Protein AF-A0A1B8RUV8-F1 (afdb_monomer_lite)

Radius of gyration: 20.7 Å; chains: 1; bounding box: 66×47×54 Å

Structure (mmCIF, N/CA/C/O backbone):
data_AF-A0A1B8RUV8-F1
#
_entry.id   AF-A0A1B8RUV8-F1
#
loop_
_atom_site.group_PDB
_atom_site.id
_atom_site.type_symbol
_atom_site.label_atom_id
_atom_site.label_alt_id
_atom_site.label_comp_id
_atom_site.label_asym_id
_atom_site.label_entity_id
_atom_site.label_seq_id
_atom_site.pdbx_PDB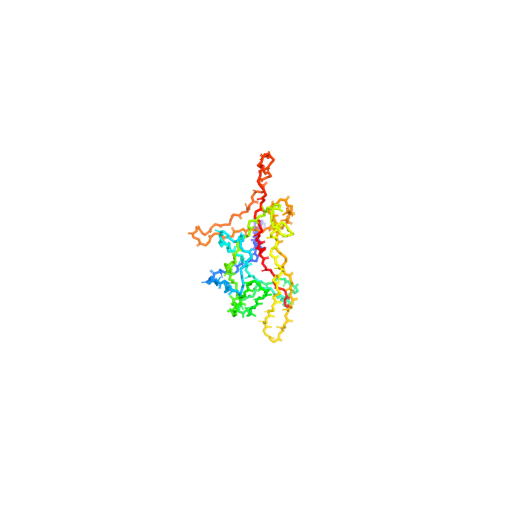_ins_code
_atom_site.Cartn_x
_atom_site.Cartn_y
_atom_site.Cartn_z
_atom_site.occupancy
_atom_site.B_iso_or_equiv
_atom_site.auth_seq_id
_atom_site.auth_comp_id
_atom_site.auth_asym_id
_atom_site.auth_atom_id
_atom_site.pdbx_PDB_model_num
ATOM 1 N N . MET A 1 1 ? -53.086 35.215 28.686 1.00 46.22 1 MET A N 1
ATOM 2 C CA . MET A 1 1 ? -52.826 35.456 27.247 1.00 46.22 1 MET A CA 1
ATOM 3 C C . MET A 1 1 ? -51.427 36.039 27.114 1.00 46.22 1 MET A C 1
ATOM 5 O O . MET A 1 1 ? -51.188 37.012 27.805 1.00 46.22 1 MET A O 1
ATOM 9 N N . MET A 1 2 ? -50.552 35.409 26.313 1.00 37.44 2 MET A N 1
ATOM 10 C CA . MET A 1 2 ? -49.181 35.789 25.865 1.00 37.44 2 MET A CA 1
ATOM 11 C C . MET A 1 2 ? -48.380 34.476 25.789 1.00 37.44 2 MET A C 1
ATOM 13 O O . MET A 1 2 ? -47.903 33.982 26.798 1.00 37.44 2 MET A O 1
ATOM 17 N N . TRP A 1 3 ? -48.543 33.634 24.773 1.00 44.41 3 TRP A N 1
ATOM 18 C CA . TRP A 1 3 ? -48.116 33.693 23.366 1.00 44.41 3 TRP A CA 1
ATOM 19 C C . TRP A 1 3 ? -46.595 33.678 23.129 1.00 44.41 3 TRP A C 1
ATOM 21 O O . TRP A 1 3 ? -45.935 34.697 23.258 1.00 44.41 3 TRP A O 1
ATOM 31 N N . LYS A 1 4 ? -46.134 32.471 22.743 1.00 49.25 4 LYS A N 1
ATOM 32 C CA . LYS A 1 4 ? -45.077 32.097 21.780 1.00 49.25 4 LYS A CA 1
ATOM 33 C C . LYS A 1 4 ? -43.742 32.839 21.848 1.00 49.25 4 LYS A C 1
ATOM 35 O O . LYS A 1 4 ? -43.702 34.010 21.536 1.00 49.25 4 LYS A O 1
ATOM 40 N N . TYR A 1 5 ? -42.656 32.079 22.017 1.00 48.41 5 TYR A N 1
ATOM 41 C CA . TYR A 1 5 ? -41.716 31.762 20.927 1.00 48.41 5 TYR A CA 1
ATOM 42 C C . TYR A 1 5 ? -40.962 30.468 21.278 1.00 48.41 5 TYR A C 1
ATOM 44 O O . TYR A 1 5 ? -40.028 30.462 22.072 1.00 48.41 5 TYR A O 1
ATOM 52 N N . LEU A 1 6 ? -41.398 29.350 20.692 1.00 51.53 6 LEU A N 1
ATOM 53 C CA . LEU A 1 6 ? -40.597 28.130 20.592 1.00 51.53 6 LEU A CA 1
ATOM 54 C C . LEU A 1 6 ? -39.646 28.339 19.413 1.00 51.53 6 LEU A C 1
ATOM 56 O O . LEU A 1 6 ? -40.075 28.293 18.262 1.00 51.53 6 LEU A O 1
ATOM 60 N N . VAL A 1 7 ? -38.381 28.631 19.703 1.00 53.22 7 VAL A N 1
ATOM 61 C CA . VAL A 1 7 ? -37.304 28.617 18.709 1.00 53.22 7 VAL A CA 1
ATOM 62 C C . VAL A 1 7 ? -36.906 27.152 18.516 1.00 53.22 7 VAL A C 1
ATOM 64 O O . VAL A 1 7 ? -36.396 26.550 19.463 1.00 53.22 7 VAL A O 1
ATOM 67 N N . PRO A 1 8 ? -37.141 26.533 17.346 1.00 49.72 8 PRO A N 1
ATOM 68 C CA . PRO A 1 8 ? -36.614 25.207 17.093 1.00 49.72 8 PRO A CA 1
ATOM 69 C C . PRO A 1 8 ? -35.101 25.343 16.908 1.00 49.72 8 PRO A C 1
ATOM 71 O O . PRO A 1 8 ? -34.622 25.909 15.926 1.00 49.72 8 PRO A O 1
ATOM 74 N N . PHE A 1 9 ? -34.345 24.835 17.879 1.00 46.91 9 PHE A N 1
ATOM 75 C CA . PHE A 1 9 ? -32.920 24.568 17.738 1.00 46.91 9 PHE A CA 1
ATOM 76 C C . PHE A 1 9 ? -32.771 23.469 16.674 1.00 46.91 9 PHE A C 1
ATOM 78 O O . PHE A 1 9 ? -32.831 22.276 16.966 1.00 46.91 9 PHE A O 1
ATOM 85 N N . LEU A 1 10 ? -32.642 23.868 15.407 1.00 47.94 10 LEU A N 1
ATOM 86 C CA . LEU A 1 10 ? -32.181 22.992 14.336 1.00 47.94 10 LEU A CA 1
ATOM 87 C C . LEU A 1 10 ? -30.700 22.706 14.595 1.00 47.94 10 LEU A C 1
ATOM 89 O O . LEU A 1 10 ? -29.813 23.376 14.071 1.00 47.94 10 LEU A O 1
ATOM 93 N N . ALA A 1 11 ? -30.435 21.715 15.444 1.00 45.16 11 ALA A N 1
ATOM 94 C CA . ALA A 1 11 ? -29.142 21.063 15.507 1.00 45.16 11 ALA A CA 1
ATOM 95 C C . ALA A 1 11 ? -28.935 20.337 14.171 1.00 45.16 11 ALA A C 1
ATOM 97 O O . ALA A 1 11 ? -29.327 19.181 14.004 1.00 45.16 11 ALA A O 1
ATOM 98 N N . LEU A 1 12 ? -28.335 21.033 13.200 1.00 45.28 12 LEU A N 1
ATOM 99 C CA . LEU A 1 12 ? -27.645 20.381 12.097 1.00 45.28 12 LEU A CA 1
ATOM 100 C C . LEU A 1 12 ? -26.511 19.563 12.718 1.00 45.28 12 LEU A C 1
ATOM 102 O O . LEU A 1 12 ? -25.396 20.045 12.905 1.00 45.28 12 LEU A O 1
ATOM 106 N N . SER A 1 13 ? -26.816 18.321 13.087 1.00 43.59 13 SER A N 1
ATOM 107 C CA . SER A 1 13 ? -25.801 17.309 13.314 1.00 43.59 13 SER A CA 1
ATOM 108 C C . SER A 1 13 ? -25.095 17.115 11.977 1.00 43.59 13 SER A C 1
ATOM 110 O O . SER A 1 13 ? -25.584 16.443 11.071 1.00 43.59 13 SER A O 1
ATOM 112 N N . ALA A 1 14 ? -23.955 17.786 11.830 1.00 43.38 14 ALA A N 1
ATOM 113 C CA . ALA A 1 14 ? -22.981 17.497 10.799 1.00 43.38 14 ALA A CA 1
ATOM 114 C C . ALA A 1 14 ? -22.508 16.054 11.023 1.00 43.38 14 ALA A C 1
ATOM 116 O O . ALA A 1 14 ? -21.529 15.794 11.715 1.00 43.38 14 ALA A O 1
ATOM 117 N N . CYS A 1 15 ? -23.268 15.100 10.485 1.00 45.53 15 CYS A N 1
ATOM 118 C CA . CYS A 1 15 ? -22.973 13.674 10.465 1.00 45.53 15 CYS A CA 1
ATOM 119 C C . CYS A 1 15 ? -21.892 13.420 9.400 1.00 45.53 15 CYS A C 1
ATOM 121 O O . CYS A 1 15 ? -22.094 12.704 8.427 1.00 45.53 15 CYS A O 1
ATOM 123 N N . GLY A 1 16 ? -20.757 14.101 9.535 1.00 47.59 16 GLY A N 1
ATOM 124 C CA . GLY A 1 16 ? -19.536 13.767 8.827 1.00 47.59 16 GLY A CA 1
ATOM 125 C C . GLY A 1 16 ? -18.683 12.979 9.798 1.00 47.59 16 GLY A C 1
ATOM 126 O O . GLY A 1 16 ? -18.159 13.560 10.743 1.00 47.59 16 GLY A O 1
ATOM 127 N N . SER A 1 17 ? -18.579 11.666 9.608 1.00 54.94 17 SER A N 1
ATOM 128 C CA . SER A 1 17 ? -17.631 10.838 10.350 1.00 54.94 17 SER A CA 1
ATOM 129 C C . SER A 1 17 ? -16.244 11.455 10.178 1.00 54.94 17 SER A C 1
ATOM 131 O O . SER A 1 17 ? -15.694 11.440 9.076 1.00 54.94 17 SER A O 1
ATOM 133 N N . THR A 1 18 ? -15.708 12.075 11.228 1.00 62.09 18 THR A N 1
ATOM 134 C CA . THR A 1 18 ? -14.419 12.762 11.167 1.00 62.09 18 THR A CA 1
ATOM 135 C C . THR A 1 18 ? -13.353 11.719 10.866 1.00 62.09 18 THR A C 1
ATOM 137 O O . THR A 1 18 ? -13.093 10.846 11.694 1.00 62.09 18 THR A O 1
ATOM 140 N N . SER A 1 19 ? -12.769 11.764 9.667 1.00 72.75 19 SER A N 1
ATOM 141 C CA . SER A 1 19 ? -11.713 10.820 9.313 1.00 72.75 19 SER A CA 1
ATOM 142 C C . SER A 1 19 ? -10.529 11.010 10.255 1.00 72.75 19 SER A C 1
ATOM 144 O O . SER A 1 19 ? -10.129 12.146 10.524 1.00 72.75 19 SER A O 1
ATOM 146 N N . LEU A 1 20 ? -9.953 9.913 10.732 1.00 78.38 20 LEU A N 1
ATOM 147 C CA . LEU A 1 20 ? -8.814 9.954 11.635 1.00 78.38 20 LEU A CA 1
ATOM 148 C C . LEU A 1 20 ? -7.584 10.544 10.918 1.00 78.38 20 LEU A C 1
ATOM 150 O O . LEU A 1 20 ? -7.382 10.289 9.719 1.00 78.38 20 LEU A O 1
ATOM 154 N N . PRO A 1 21 ? -6.753 11.336 11.623 1.00 82.38 21 PRO A N 1
ATOM 155 C CA . PRO A 1 21 ? -5.557 11.924 11.039 1.00 82.38 21 PRO A CA 1
ATOM 156 C C . PRO A 1 21 ? -4.534 10.842 10.679 1.00 82.38 21 PRO A C 1
ATOM 158 O O . PRO A 1 21 ? -4.377 9.833 11.367 1.00 82.38 21 PRO A O 1
ATOM 161 N N . VAL A 1 22 ? -3.810 11.076 9.587 1.00 86.12 22 VAL A N 1
ATOM 162 C CA . VAL A 1 22 ? -2.711 10.217 9.144 1.00 86.12 22 VAL A CA 1
ATOM 163 C C . VAL A 1 22 ? -1.433 10.667 9.840 1.00 86.12 22 VAL A C 1
ATOM 165 O O . VAL A 1 22 ? -0.901 11.732 9.541 1.00 86.12 22 VAL A O 1
ATOM 168 N N . GLU A 1 23 ? -0.910 9.837 10.735 1.00 76.00 23 GLU A N 1
ATOM 169 C CA . GLU A 1 23 ? 0.256 10.204 11.552 1.00 76.00 23 GLU A CA 1
ATOM 170 C C . GLU A 1 23 ? 1.584 9.705 10.971 1.00 76.00 23 GLU A C 1
ATOM 172 O O . GLU A 1 23 ? 2.647 10.229 11.301 1.00 76.00 23 GLU A O 1
ATOM 177 N N . LYS A 1 24 ? 1.555 8.677 10.112 1.00 85.31 24 LYS A N 1
ATOM 178 C CA . LYS A 1 24 ? 2.775 8.001 9.662 1.00 85.31 24 LYS A CA 1
ATOM 179 C C . LYS A 1 24 ? 2.752 7.650 8.182 1.00 85.31 24 LYS A C 1
ATOM 181 O O . LYS A 1 24 ? 1.736 7.242 7.621 1.00 85.31 24 LYS A O 1
ATOM 186 N N . THR A 1 25 ? 3.925 7.774 7.567 1.00 90.12 25 THR A N 1
ATOM 187 C CA . THR A 1 25 ? 4.198 7.280 6.217 1.00 90.12 25 THR A CA 1
ATOM 188 C C . THR A 1 25 ? 5.174 6.112 6.283 1.00 90.12 25 THR A C 1
ATOM 190 O O . THR A 1 25 ? 6.226 6.206 6.912 1.00 90.12 25 THR A O 1
ATOM 193 N N . PHE A 1 26 ? 4.844 5.024 5.600 1.00 91.56 26 PHE A N 1
ATOM 194 C CA . PHE A 1 26 ? 5.681 3.844 5.435 1.00 91.56 26 PHE A CA 1
ATOM 195 C C . PHE A 1 26 ? 6.193 3.784 4.000 1.00 91.56 26 PHE A C 1
ATOM 197 O O . PHE A 1 26 ? 5.472 4.123 3.066 1.00 91.56 26 PHE A O 1
ATOM 204 N N . THR A 1 27 ? 7.425 3.329 3.804 1.00 92.31 27 THR A N 1
ATOM 205 C CA . THR A 1 27 ? 7.986 3.111 2.465 1.00 92.31 27 THR A CA 1
ATOM 206 C C . THR A 1 27 ? 8.055 1.618 2.195 1.00 92.31 27 THR A C 1
ATOM 208 O O . THR A 1 27 ? 8.586 0.867 3.013 1.00 92.31 27 THR A O 1
ATOM 211 N N . ALA A 1 28 ? 7.518 1.180 1.057 1.00 92.75 28 ALA A N 1
ATOM 212 C CA . ALA A 1 28 ? 7.605 -0.209 0.637 1.00 92.75 28 ALA A CA 1
ATOM 213 C C . ALA A 1 28 ? 9.066 -0.610 0.382 1.00 92.75 28 ALA A C 1
ATOM 215 O O . ALA A 1 28 ? 9.804 0.081 -0.324 1.00 92.75 28 ALA A O 1
ATOM 216 N N . SER A 1 29 ? 9.475 -1.755 0.919 1.00 93.69 29 SER A N 1
ATOM 217 C CA . SER A 1 29 ? 10.747 -2.390 0.586 1.00 93.69 29 SER A CA 1
ATOM 218 C C . SER A 1 29 ? 10.651 -3.044 -0.790 1.00 93.69 29 SER A C 1
ATOM 220 O O . SER A 1 29 ? 9.661 -3.716 -1.093 1.00 93.69 29 SER A O 1
ATOM 222 N N . ARG A 1 30 ? 11.690 -2.889 -1.612 1.00 91.00 30 ARG A N 1
ATOM 223 C CA . ARG A 1 30 ? 11.808 -3.582 -2.901 1.00 91.00 30 ARG A CA 1
ATOM 224 C C . ARG A 1 30 ? 12.318 -5.007 -2.679 1.00 91.00 30 ARG A C 1
ATOM 226 O O . ARG A 1 30 ? 13.221 -5.214 -1.876 1.00 91.00 30 ARG A O 1
ATOM 233 N N . ARG A 1 31 ? 11.727 -5.972 -3.380 1.00 90.44 31 ARG A N 1
ATOM 234 C CA . ARG A 1 31 ? 12.127 -7.389 -3.407 1.00 90.44 31 ARG A CA 1
ATOM 235 C C . ARG A 1 31 ? 12.769 -7.773 -4.735 1.00 90.44 31 ARG A C 1
ATOM 237 O O . ARG A 1 31 ? 13.714 -8.548 -4.746 1.00 90.44 31 ARG A O 1
ATOM 244 N N . ALA A 1 32 ? 12.265 -7.206 -5.825 1.00 88.94 32 ALA A N 1
ATOM 245 C CA . ALA A 1 32 ? 12.783 -7.355 -7.177 1.00 88.94 32 ALA A CA 1
ATOM 246 C C . ALA A 1 32 ? 12.489 -6.073 -7.968 1.00 88.94 32 ALA A C 1
ATOM 248 O O . ALA A 1 32 ? 11.708 -5.232 -7.514 1.00 88.94 32 ALA A O 1
ATOM 249 N N . THR A 1 33 ? 13.115 -5.927 -9.135 1.00 85.44 33 THR A N 1
ATOM 250 C CA . THR A 1 33 ? 12.900 -4.792 -10.040 1.00 85.44 33 THR A CA 1
ATOM 251 C C . THR A 1 33 ? 12.310 -5.258 -11.361 1.00 85.44 33 THR A C 1
ATOM 253 O O . THR A 1 33 ? 12.797 -6.227 -11.940 1.00 85.44 33 THR A O 1
ATOM 256 N N . LEU A 1 34 ? 11.302 -4.546 -11.853 1.00 84.06 34 LEU A N 1
ATOM 257 C CA . LEU A 1 34 ? 10.682 -4.774 -13.158 1.00 84.06 34 LEU A CA 1
ATOM 258 C C . LEU A 1 34 ? 11.359 -3.955 -14.275 1.00 84.06 34 LEU A C 1
ATOM 260 O O . LEU A 1 34 ? 11.123 -4.203 -15.453 1.00 84.06 34 LEU A O 1
ATOM 264 N N . GLY A 1 35 ? 12.235 -3.006 -13.921 1.00 85.44 35 GLY A N 1
ATOM 265 C CA . GLY A 1 35 ? 13.049 -2.227 -14.863 1.00 85.44 35 GLY A CA 1
ATOM 266 C C . GLY A 1 35 ? 12.304 -1.052 -15.500 1.00 85.44 35 GLY A C 1
ATOM 267 O O . GLY A 1 35 ? 12.843 -0.356 -16.359 1.00 85.44 35 GLY A O 1
ATOM 268 N N . ASN A 1 36 ? 11.063 -0.820 -15.082 1.00 88.12 36 ASN A N 1
ATOM 269 C CA . ASN A 1 36 ? 10.211 0.276 -15.526 1.00 88.12 36 ASN A CA 1
ATOM 270 C C . ASN A 1 36 ? 9.742 1.161 -14.357 1.00 88.12 36 ASN A C 1
ATOM 272 O O . ASN A 1 36 ? 8.850 1.989 -14.536 1.00 88.12 36 ASN A O 1
ATOM 276 N N . GLU A 1 37 ? 10.321 1.011 -13.164 1.00 89.56 37 GLU A N 1
ATOM 277 C CA . GLU A 1 37 ? 10.066 1.895 -12.031 1.00 89.56 37 GLU A CA 1
ATOM 278 C C . GLU A 1 37 ? 10.672 3.280 -12.267 1.00 89.56 37 GLU A C 1
ATOM 280 O O . GLU A 1 37 ? 11.830 3.394 -12.661 1.00 89.56 37 GLU A O 1
ATOM 285 N N . TYR A 1 38 ? 9.929 4.349 -11.971 1.00 83.31 38 TYR A N 1
ATOM 286 C CA . TYR A 1 38 ? 10.435 5.713 -12.209 1.00 83.31 38 TYR A CA 1
ATOM 287 C C . TYR A 1 38 ? 10.138 6.718 -11.087 1.00 83.31 38 TYR A C 1
ATOM 289 O O . TYR A 1 38 ? 10.818 7.736 -10.975 1.00 83.31 38 TYR A O 1
ATOM 297 N N . LYS A 1 39 ? 9.149 6.456 -10.223 1.00 84.62 39 LYS A N 1
ATOM 298 C CA . LYS A 1 39 ? 8.829 7.307 -9.063 1.00 84.62 39 LYS A CA 1
ATOM 299 C C . LYS A 1 39 ? 8.217 6.473 -7.939 1.00 84.62 39 LYS A C 1
ATOM 301 O O . LYS A 1 39 ? 7.937 5.293 -8.121 1.00 84.62 39 LYS A O 1
ATOM 306 N N . THR A 1 40 ? 8.012 7.075 -6.772 1.00 85.00 40 THR A N 1
ATOM 307 C CA . THR A 1 40 ? 7.138 6.531 -5.726 1.00 85.00 40 THR A CA 1
ATOM 308 C C . THR A 1 40 ? 5.881 7.384 -5.581 1.00 85.00 40 THR A C 1
ATOM 310 O O . THR A 1 40 ? 5.944 8.610 -5.700 1.00 85.00 40 THR A O 1
ATOM 313 N N . GLN A 1 41 ? 4.749 6.736 -5.321 1.00 84.38 41 GLN A N 1
ATOM 314 C CA . GLN A 1 41 ? 3.467 7.373 -5.047 1.00 84.38 41 GLN A CA 1
ATOM 315 C C . GLN A 1 41 ? 2.960 6.920 -3.674 1.00 84.38 41 GLN A C 1
ATOM 317 O O . GLN A 1 41 ? 2.999 5.721 -3.378 1.00 84.38 41 GLN A O 1
ATOM 322 N N . PRO A 1 42 ? 2.522 7.850 -2.810 1.00 85.00 42 PRO A N 1
ATOM 323 C CA . PRO A 1 42 ? 1.853 7.485 -1.574 1.00 85.00 42 PRO A CA 1
ATOM 324 C C . PRO A 1 42 ? 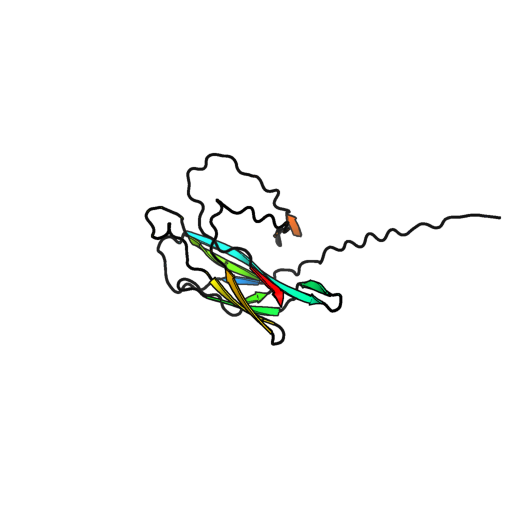0.422 7.009 -1.867 1.00 85.00 42 PRO A C 1
ATOM 326 O O . PRO A 1 42 ? -0.323 7.682 -2.574 1.00 85.00 42 PRO A O 1
ATOM 329 N N . SER A 1 43 ? 0.045 5.870 -1.295 1.00 84.62 43 SER A N 1
ATOM 330 C CA . SER A 1 43 ? -1.330 5.371 -1.215 1.00 84.62 43 SER A CA 1
ATOM 331 C C . SER A 1 43 ? -1.798 5.404 0.237 1.00 84.62 43 SER A C 1
ATOM 333 O O . SER A 1 43 ? -1.049 5.031 1.142 1.00 84.62 43 SER A O 1
ATOM 335 N N . LEU A 1 44 ? -3.027 5.841 0.477 1.00 88.38 44 LEU A N 1
ATOM 336 C CA . LEU A 1 44 ? -3.625 5.899 1.805 1.00 88.38 44 LEU A CA 1
ATOM 337 C C . LEU A 1 44 ? -4.188 4.534 2.206 1.00 88.38 44 LEU A C 1
ATOM 339 O O . LEU A 1 44 ? -4.872 3.904 1.410 1.00 88.38 44 LEU A O 1
ATOM 343 N N . VAL A 1 45 ? -3.915 4.092 3.432 1.00 87.69 45 VAL A N 1
ATOM 344 C CA . VAL A 1 45 ? -4.444 2.853 4.014 1.00 87.69 45 VAL A CA 1
ATOM 345 C C . VAL A 1 45 ? -5.265 3.210 5.247 1.00 87.69 45 VAL A C 1
ATOM 347 O O . VAL A 1 45 ? -4.716 3.711 6.233 1.00 87.69 45 VAL A O 1
ATOM 350 N N . ARG A 1 46 ? -6.572 2.948 5.192 1.00 91.81 46 ARG A N 1
ATOM 351 C CA . ARG A 1 46 ? -7.531 3.178 6.281 1.00 91.81 46 ARG A CA 1
ATOM 352 C C . ARG A 1 46 ? -8.213 1.877 6.686 1.00 91.81 46 ARG A C 1
ATOM 354 O O . ARG A 1 46 ? -8.363 0.959 5.882 1.00 91.81 46 ARG A O 1
ATOM 361 N N . SER A 1 47 ? -8.631 1.807 7.943 1.00 90.31 47 SER A N 1
ATOM 362 C CA . SER A 1 47 ? -9.353 0.665 8.502 1.00 90.31 47 SER A CA 1
ATOM 363 C C . SER A 1 47 ? -10.661 1.107 9.119 1.00 90.31 47 SER A C 1
ATOM 365 O O . SER A 1 47 ? -10.722 2.145 9.772 1.00 90.31 47 SER A O 1
ATOM 367 N N . TYR A 1 48 ? -11.679 0.279 8.958 1.00 90.56 48 TYR A N 1
ATOM 368 C CA . TYR A 1 48 ? -13.033 0.525 9.405 1.00 90.56 48 TYR A CA 1
ATOM 369 C C . TYR A 1 48 ? -13.568 -0.705 10.126 1.00 90.56 48 TYR A C 1
ATOM 371 O O . TYR A 1 48 ? -13.198 -1.832 9.801 1.00 90.56 48 TYR A O 1
ATOM 379 N N . ALA A 1 49 ? -14.446 -0.474 11.088 1.00 88.12 49 ALA A N 1
ATOM 380 C CA . ALA A 1 49 ? -15.221 -1.508 11.751 1.00 88.12 49 ALA A CA 1
ATOM 381 C C . ALA A 1 49 ? -16.684 -1.064 11.833 1.00 88.12 49 ALA A C 1
ATOM 383 O O . ALA A 1 49 ? -16.990 0.132 11.759 1.00 88.12 49 ALA A O 1
ATOM 384 N N . VAL A 1 50 ? -17.584 -2.031 11.982 1.00 86.00 50 VAL A N 1
ATOM 385 C CA . VAL A 1 50 ? -18.995 -1.756 12.267 1.00 86.00 50 VAL A CA 1
ATOM 386 C C . VAL A 1 50 ? -19.145 -1.499 13.768 1.00 86.00 50 VAL A C 1
ATOM 388 O O . VAL A 1 50 ? -18.796 -2.356 14.580 1.00 86.00 50 VAL A O 1
ATOM 391 N N . GLY A 1 51 ? -19.611 -0.302 14.127 1.00 77.31 51 GLY A N 1
ATOM 392 C CA . GLY A 1 51 ? -19.908 0.083 15.506 1.00 77.31 51 GLY A CA 1
ATOM 393 C C . GLY A 1 51 ? -21.177 -0.582 16.046 1.00 77.31 51 GLY A C 1
ATOM 394 O O . GLY A 1 51 ? -21.924 -1.226 15.310 1.00 77.31 51 GLY A O 1
ATOM 395 N N . GLU A 1 52 ? -21.447 -0.402 17.341 1.00 77.56 52 GLU A N 1
ATOM 396 C CA . GLU A 1 52 ? -22.652 -0.938 18.001 1.00 77.56 52 GLU A CA 1
ATOM 397 C C . GLU A 1 52 ? -23.958 -0.392 17.400 1.00 77.56 52 GLU A C 1
ATOM 399 O O . GLU A 1 52 ? -24.988 -1.060 17.421 1.00 77.56 52 GLU A O 1
ATOM 404 N N . ASP A 1 53 ? -23.905 0.801 16.807 1.00 80.31 53 ASP A N 1
ATOM 405 C CA . ASP A 1 53 ? -25.008 1.438 16.088 1.00 80.31 53 ASP A CA 1
ATOM 406 C C . ASP A 1 53 ? -25.189 0.911 14.650 1.00 80.31 53 ASP A C 1
ATOM 408 O O . ASP A 1 53 ? -25.998 1.444 13.887 1.00 80.31 53 ASP A O 1
ATOM 412 N N . GLY A 1 54 ? -24.425 -0.116 14.262 1.00 78.12 54 GLY A N 1
ATOM 413 C CA . GLY A 1 54 ? -24.422 -0.691 12.921 1.00 78.12 54 GLY A CA 1
ATOM 414 C C . GLY A 1 54 ? -23.752 0.194 11.868 1.00 78.12 54 GLY A C 1
ATOM 415 O O . GLY A 1 54 ? -23.794 -0.139 10.682 1.00 78.12 54 GLY A O 1
ATOM 416 N N . LYS A 1 55 ? -23.139 1.322 12.256 1.00 80.94 55 LYS A N 1
ATOM 417 C CA . LYS A 1 55 ? -22.510 2.246 11.308 1.00 80.94 55 LYS A CA 1
ATOM 418 C C . LYS A 1 55 ? -21.036 1.939 11.114 1.00 80.94 55 LYS A C 1
ATOM 420 O O . LYS A 1 55 ? -20.325 1.500 12.015 1.00 80.94 55 LYS A O 1
ATOM 425 N N . ARG A 1 56 ? -20.561 2.232 9.904 1.00 83.44 56 ARG A N 1
ATOM 426 C CA . ARG A 1 56 ? -19.145 2.172 9.550 1.00 83.44 56 ARG A CA 1
ATOM 427 C C . ARG A 1 56 ? -18.395 3.302 10.259 1.00 83.44 56 ARG A C 1
ATOM 429 O O . ARG A 1 56 ? -18.634 4.475 9.973 1.00 83.44 56 ARG A O 1
ATOM 436 N N . ALA A 1 57 ? -17.463 2.944 11.134 1.00 84.50 57 ALA A N 1
ATOM 437 C CA . ALA A 1 57 ? -16.590 3.877 11.834 1.00 84.50 57 ALA A CA 1
ATOM 438 C C . ALA A 1 57 ? -15.125 3.600 11.486 1.00 84.50 57 ALA A C 1
ATOM 440 O O . ALA A 1 57 ? -14.710 2.446 11.370 1.00 84.50 57 ALA A O 1
ATOM 441 N N . GLU A 1 58 ? -14.334 4.657 11.297 1.00 86.56 58 GLU A N 1
ATOM 442 C CA . GLU A 1 58 ? -12.893 4.509 11.095 1.00 86.56 58 GLU A CA 1
ATOM 443 C C . GLU A 1 58 ? -12.211 4.140 12.418 1.00 86.56 58 GLU A C 1
ATOM 445 O O . GLU A 1 58 ? -12.465 4.758 13.452 1.00 86.56 58 GLU A O 1
ATOM 450 N N . VAL A 1 59 ? -11.327 3.143 12.385 1.00 88.69 59 VAL A N 1
ATOM 451 C CA . VAL A 1 59 ? -10.600 2.655 13.560 1.00 88.69 59 VAL A CA 1
ATOM 452 C C . VAL A 1 59 ? -9.102 2.895 13.415 1.00 88.69 59 VAL A C 1
ATOM 454 O O . VAL A 1 59 ? -8.527 2.696 12.344 1.00 88.69 59 VAL A O 1
ATOM 457 N N . LYS A 1 60 ? -8.452 3.297 14.512 1.00 91.94 60 LYS A N 1
ATOM 458 C CA . LYS A 1 60 ? -6.990 3.421 14.605 1.00 91.94 60 LYS A CA 1
ATOM 459 C C . LYS A 1 60 ? -6.376 2.110 15.079 1.00 91.94 60 LYS A C 1
ATOM 461 O O . LYS A 1 60 ? -6.946 1.423 15.923 1.00 91.94 60 LYS A O 1
ATOM 466 N N . GLY A 1 61 ? -5.166 1.812 14.615 1.00 92.50 61 GLY A N 1
ATOM 467 C CA . GLY A 1 61 ? -4.329 0.773 15.210 1.00 92.50 61 GLY A CA 1
ATOM 468 C C . GLY A 1 61 ? -4.414 -0.598 14.545 1.00 92.50 61 GLY A C 1
ATOM 469 O O . GLY A 1 61 ? -3.807 -1.536 15.060 1.00 92.50 61 GLY A O 1
ATOM 470 N N . ALA A 1 62 ? -5.112 -0.748 13.412 1.00 94.44 62 ALA A N 1
ATOM 471 C CA . ALA A 1 62 ? -5.026 -1.995 12.658 1.00 94.44 62 ALA A CA 1
ATOM 472 C C . ALA A 1 62 ? -3.615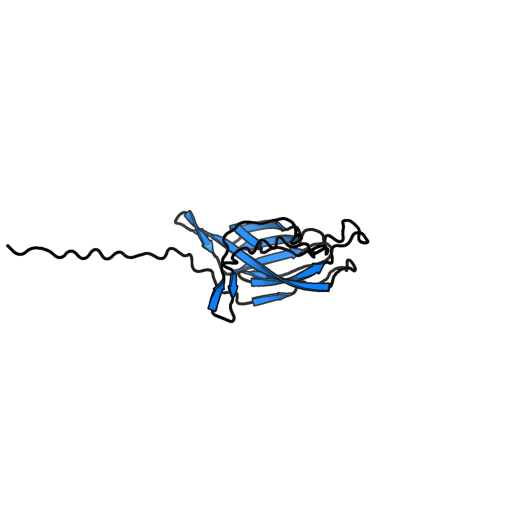 -2.150 12.081 1.00 94.44 62 ALA A C 1
ATOM 474 O O . ALA A 1 62 ? -3.023 -1.195 11.576 1.00 94.44 62 ALA A O 1
ATOM 475 N N . VAL A 1 63 ? -3.064 -3.358 12.175 1.00 97.06 63 VAL A N 1
ATOM 476 C CA . VAL A 1 63 ? -1.716 -3.666 11.691 1.00 97.06 63 VAL A CA 1
ATOM 477 C C . VAL A 1 63 ? -1.829 -4.391 10.362 1.00 97.06 63 VAL A C 1
ATOM 479 O O . VAL A 1 63 ? -2.318 -5.516 10.290 1.00 97.06 63 VAL A O 1
ATOM 482 N N . CYS A 1 64 ? -1.362 -3.740 9.307 1.00 95.88 64 CYS A N 1
ATOM 483 C CA . CYS A 1 64 ? -1.389 -4.225 7.942 1.00 95.88 64 CYS A CA 1
ATOM 484 C C . CYS A 1 64 ? 0.009 -4.586 7.436 1.00 95.88 64 CYS A C 1
ATOM 486 O O . CYS A 1 64 ? 1.025 -3.965 7.758 1.00 95.88 64 CYS A O 1
ATOM 488 N N . SER A 1 65 ? 0.048 -5.590 6.574 1.00 96.94 65 SER A N 1
ATOM 489 C CA . SER A 1 65 ? 1.209 -5.954 5.773 1.00 96.94 65 SER A CA 1
ATOM 490 C C . SER A 1 65 ? 0.755 -6.234 4.351 1.00 96.94 65 SER A C 1
ATOM 492 O O . SER A 1 65 ? -0.359 -6.710 4.148 1.00 96.94 65 SER A O 1
ATOM 494 N N . ALA A 1 66 ? 1.605 -5.935 3.378 1.00 95.81 66 ALA A N 1
ATOM 495 C CA . ALA A 1 66 ? 1.334 -6.189 1.974 1.00 95.81 66 ALA A CA 1
ATOM 496 C C . ALA A 1 66 ? 2.552 -6.833 1.323 1.00 95.81 66 ALA A C 1
ATOM 498 O O . ALA A 1 66 ? 3.689 -6.450 1.610 1.00 95.81 66 ALA A O 1
ATOM 499 N N . SER A 1 67 ? 2.347 -7.784 0.419 1.00 96.31 67 SER A N 1
ATOM 500 C CA . SER A 1 67 ? 3.444 -8.279 -0.409 1.00 96.31 67 SER A CA 1
ATOM 501 C C . SER A 1 67 ? 3.013 -8.683 -1.804 1.00 96.31 67 SER A C 1
ATOM 503 O O . SER A 1 67 ? 1.943 -9.255 -1.999 1.00 96.31 67 SER A O 1
ATOM 505 N N . SER A 1 68 ? 3.924 -8.459 -2.739 1.00 95.38 68 SER A N 1
ATOM 506 C CA . SER A 1 68 ? 3.957 -9.055 -4.067 1.00 95.38 68 SER A CA 1
ATOM 507 C C . SER A 1 68 ? 5.359 -9.623 -4.322 1.00 95.38 68 SER A C 1
ATOM 509 O O . SER A 1 68 ? 6.208 -9.659 -3.421 1.00 95.38 68 SER A O 1
ATOM 511 N N . THR A 1 69 ? 5.619 -10.081 -5.545 1.00 93.81 69 THR A N 1
ATOM 512 C CA . THR A 1 69 ? 6.963 -10.507 -5.959 1.00 93.81 69 THR A CA 1
ATOM 513 C C . THR A 1 69 ? 7.941 -9.329 -6.063 1.00 93.81 69 THR A C 1
ATOM 515 O O . THR A 1 69 ? 9.136 -9.527 -5.868 1.00 93.81 69 THR A O 1
ATOM 518 N N . LEU A 1 70 ? 7.457 -8.100 -6.291 1.00 93.44 70 LEU A N 1
ATOM 519 C CA . LEU A 1 70 ? 8.303 -6.910 -6.469 1.00 93.44 70 LEU A CA 1
ATOM 520 C C . LEU A 1 70 ? 8.487 -6.084 -5.203 1.00 93.44 70 LEU A C 1
ATOM 522 O O . LEU A 1 70 ? 9.544 -5.493 -4.995 1.00 93.44 70 LEU A O 1
ATOM 526 N N . VAL A 1 71 ? 7.461 -5.999 -4.358 1.00 94.62 71 VAL A N 1
ATOM 527 C CA . VAL A 1 71 ? 7.446 -5.077 -3.219 1.00 94.62 71 VAL A CA 1
ATOM 528 C C . VAL A 1 71 ? 6.860 -5.724 -1.977 1.00 94.62 71 VAL A C 1
ATOM 530 O O . VAL A 1 71 ? 6.025 -6.626 -2.043 1.00 94.62 71 VAL A O 1
ATOM 533 N N . SER A 1 72 ? 7.276 -5.235 -0.813 1.00 96.38 72 SER A N 1
ATOM 534 C CA . SER A 1 72 ? 6.606 -5.550 0.442 1.00 96.38 72 SER A CA 1
ATOM 535 C C . SER A 1 72 ? 6.551 -4.395 1.409 1.00 96.38 72 SER A C 1
ATOM 537 O O . SER A 1 72 ? 7.467 -3.585 1.497 1.00 96.38 72 SER A O 1
ATOM 539 N N . VAL A 1 73 ? 5.488 -4.395 2.195 1.00 94.81 73 VAL A N 1
ATOM 540 C CA . VAL A 1 73 ? 5.210 -3.439 3.252 1.00 94.81 73 VAL A CA 1
ATOM 541 C C . VAL A 1 73 ? 4.912 -4.241 4.511 1.00 94.81 73 VAL A C 1
ATOM 543 O O . VAL A 1 73 ? 4.147 -5.205 4.472 1.00 94.81 73 VAL A O 1
ATOM 546 N N . LYS A 1 74 ? 5.545 -3.887 5.626 1.00 95.19 74 LYS A N 1
ATOM 547 C CA . LYS A 1 74 ? 5.389 -4.593 6.901 1.00 95.19 74 LYS A CA 1
ATOM 548 C C . LYS A 1 74 ? 4.976 -3.612 7.987 1.00 95.19 74 LYS A C 1
ATOM 550 O O . LYS A 1 74 ? 5.440 -2.475 7.983 1.00 95.19 74 LYS A O 1
ATOM 555 N N . ASN A 1 75 ? 4.167 -4.095 8.928 1.00 94.12 75 ASN A N 1
ATOM 556 C CA . ASN A 1 75 ? 3.823 -3.411 10.176 1.00 94.12 75 ASN A CA 1
ATOM 557 C C . ASN A 1 75 ? 3.277 -1.984 9.974 1.00 94.12 75 ASN A C 1
ATOM 559 O O . ASN A 1 75 ? 3.671 -1.058 10.679 1.00 94.12 75 ASN A O 1
ATOM 563 N N . VAL A 1 76 ? 2.387 -1.805 8.994 1.00 95.12 76 VAL A N 1
ATOM 564 C CA . VAL A 1 76 ? 1.686 -0.538 8.748 1.00 95.12 76 VAL A CA 1
ATOM 565 C C . VAL A 1 76 ? 0.563 -0.402 9.758 1.00 95.12 76 VAL A C 1
ATOM 567 O O . VAL A 1 76 ? -0.383 -1.180 9.721 1.00 95.12 76 VAL A O 1
ATOM 570 N N . THR A 1 77 ? 0.649 0.583 10.640 1.00 96.38 77 THR A N 1
ATOM 571 C CA . THR A 1 77 ? -0.429 0.896 11.584 1.00 96.38 77 THR A CA 1
ATOM 572 C C . THR A 1 77 ? -1.357 1.931 10.963 1.00 96.38 77 THR A C 1
ATOM 574 O O . THR A 1 77 ? -0.904 3.028 10.651 1.00 96.38 77 THR A O 1
ATOM 577 N N . THR A 1 78 ? -2.627 1.591 10.763 1.00 92.19 78 THR A N 1
ATOM 578 C CA . THR A 1 78 ? -3.626 2.470 10.135 1.00 92.19 78 THR A CA 1
ATOM 579 C C . THR A 1 78 ? -4.184 3.524 11.110 1.00 92.19 78 THR A C 1
ATOM 581 O O . THR A 1 78 ? -4.255 3.258 12.318 1.00 92.19 78 THR A O 1
ATOM 584 N N . PRO A 1 79 ? -4.617 4.706 10.621 1.00 93.12 79 PRO A N 1
ATOM 585 C CA . PRO A 1 79 ? -4.486 5.214 9.248 1.00 93.12 79 PRO A CA 1
ATOM 586 C C . PRO A 1 79 ? -3.044 5.610 8.898 1.00 93.12 79 PRO A C 1
ATOM 588 O O . PRO A 1 79 ? -2.354 6.246 9.695 1.00 93.12 79 PRO A O 1
ATOM 591 N N . ALA A 1 80 ? -2.584 5.267 7.694 1.00 89.88 80 ALA A N 1
ATOM 592 C CA . ALA A 1 80 ? -1.217 5.562 7.262 1.00 89.88 80 ALA A CA 1
ATOM 593 C C . ALA A 1 80 ? -1.089 5.765 5.752 1.00 89.88 80 ALA A C 1
ATOM 595 O O . ALA A 1 80 ? -1.863 5.220 4.969 1.00 89.88 80 ALA A O 1
ATOM 596 N N . LEU A 1 81 ? -0.054 6.495 5.335 1.00 89.06 81 LEU A N 1
ATOM 597 C CA . LEU A 1 81 ? 0.378 6.528 3.938 1.00 89.06 81 LEU A CA 1
ATOM 598 C C . LEU A 1 81 ? 1.416 5.439 3.688 1.00 89.06 81 LEU A C 1
ATOM 600 O O . LEU A 1 81 ? 2.293 5.190 4.513 1.00 89.06 81 LEU A O 1
ATOM 604 N N . VAL A 1 82 ? 1.363 4.827 2.514 1.00 90.50 82 VAL A N 1
ATOM 605 C CA . VAL A 1 82 ? 2.313 3.813 2.069 1.00 90.50 82 VAL A CA 1
ATOM 606 C C . VAL A 1 82 ? 2.877 4.231 0.720 1.00 90.50 82 VAL A C 1
ATOM 608 O O . VAL A 1 82 ? 2.169 4.289 -0.277 1.00 90.50 82 VAL A O 1
ATOM 611 N N . LYS A 1 83 ? 4.170 4.543 0.670 1.00 91.94 83 LYS A N 1
ATOM 612 C CA . LYS A 1 83 ? 4.880 4.871 -0.567 1.00 91.94 83 LYS A CA 1
ATOM 613 C C . LYS A 1 83 ? 5.223 3.587 -1.307 1.00 91.94 83 LYS A C 1
ATOM 615 O O . LYS A 1 83 ? 6.058 2.808 -0.843 1.00 91.94 83 LYS A O 1
ATOM 620 N N . THR A 1 84 ? 4.611 3.393 -2.467 1.00 91.44 84 THR A N 1
ATOM 621 C CA . THR A 1 84 ? 4.899 2.284 -3.384 1.00 91.44 84 THR A CA 1
ATOM 622 C C . THR A 1 84 ? 5.525 2.811 -4.681 1.00 91.44 84 THR A C 1
ATOM 624 O O . THR A 1 84 ? 5.342 3.984 -5.013 1.00 91.44 84 THR A O 1
ATOM 627 N N . PRO A 1 85 ? 6.319 2.008 -5.412 1.00 91.56 85 PRO A N 1
ATOM 628 C CA . PRO A 1 85 ? 6.815 2.401 -6.726 1.00 91.56 85 PRO A CA 1
ATOM 629 C C . PRO A 1 85 ? 5.674 2.582 -7.732 1.00 91.56 85 PRO A C 1
ATOM 631 O O . PRO A 1 85 ? 4.684 1.854 -7.697 1.00 91.56 85 PRO A O 1
ATOM 634 N N . MET A 1 86 ? 5.856 3.532 -8.643 1.00 89.50 86 MET A N 1
ATOM 635 C CA . MET A 1 86 ? 5.085 3.672 -9.872 1.00 89.50 86 MET A CA 1
ATOM 636 C C . MET A 1 86 ? 5.861 3.052 -11.028 1.00 89.50 86 MET A C 1
ATOM 638 O O . MET A 1 86 ? 7.090 3.165 -11.077 1.00 89.50 86 MET A O 1
ATOM 642 N N . TYR A 1 87 ? 5.137 2.477 -11.982 1.00 90.12 87 TYR A N 1
ATOM 643 C CA . TYR A 1 87 ? 5.717 1.729 -13.093 1.00 90.12 87 TYR A CA 1
ATOM 644 C C . TYR A 1 87 ? 5.289 2.349 -14.423 1.00 90.12 87 TYR A C 1
ATOM 646 O O . TYR A 1 87 ? 4.112 2.638 -14.637 1.00 90.12 87 TYR A O 1
ATOM 654 N N . LEU A 1 88 ? 6.243 2.582 -15.322 1.00 89.19 88 LEU A N 1
ATOM 655 C CA . LEU A 1 88 ? 5.974 3.102 -16.658 1.00 89.19 88 LEU A CA 1
ATOM 656 C C . LEU A 1 88 ? 5.174 2.078 -17.457 1.00 89.19 88 LEU A C 1
ATOM 658 O O . LEU A 1 88 ? 5.573 0.918 -17.580 1.00 89.19 88 LEU A O 1
ATOM 662 N N . GLN A 1 89 ? 4.079 2.532 -18.055 1.00 88.38 89 GLN A N 1
ATOM 663 C CA . GLN A 1 89 ? 3.309 1.726 -18.985 1.00 88.38 89 GLN A CA 1
ATOM 664 C C . GLN A 1 89 ? 3.881 1.921 -20.398 1.00 88.38 89 GLN A C 1
ATOM 666 O O . GLN A 1 89 ? 3.959 3.049 -20.870 1.00 88.38 89 GLN A O 1
ATOM 671 N N . ALA A 1 90 ? 4.311 0.861 -21.083 1.00 83.81 90 ALA A N 1
ATOM 672 C CA . ALA A 1 90 ? 4.796 0.943 -22.468 1.00 83.81 90 ALA A CA 1
ATOM 673 C C . ALA A 1 90 ? 4.747 -0.426 -23.157 1.00 83.81 90 ALA A C 1
ATOM 675 O O . ALA A 1 90 ? 4.927 -1.445 -22.499 1.00 83.81 90 ALA A O 1
ATOM 676 N N . GLU A 1 91 ? 4.561 -0.453 -24.480 1.00 86.31 91 GLU A N 1
ATOM 677 C CA . GLU A 1 91 ? 4.452 -1.698 -25.268 1.00 86.31 91 GLU A CA 1
ATOM 678 C C . GLU A 1 91 ? 5.728 -2.548 -25.261 1.00 86.31 91 GLU A C 1
ATOM 680 O O . GLU A 1 91 ? 5.657 -3.761 -25.406 1.00 86.31 91 GLU A O 1
ATOM 685 N N . ARG A 1 92 ? 6.891 -1.928 -25.018 1.00 85.75 92 ARG A N 1
ATOM 686 C CA . ARG A 1 92 ? 8.178 -2.632 -24.891 1.00 85.75 92 ARG A CA 1
ATOM 687 C C . ARG A 1 92 ? 8.293 -3.523 -23.648 1.00 85.75 92 ARG A C 1
ATOM 689 O O . ARG A 1 92 ? 9.250 -4.282 -23.547 1.00 85.75 92 ARG A O 1
ATOM 696 N N . PHE A 1 93 ? 7.384 -3.389 -22.680 1.00 87.44 93 PHE A N 1
ATOM 697 C CA . PHE A 1 93 ? 7.383 -4.184 -21.453 1.00 87.44 93 PHE A CA 1
ATOM 698 C C . PHE A 1 93 ? 6.319 -5.293 -21.531 1.00 87.44 93 PHE A C 1
ATOM 700 O O . PHE A 1 93 ? 5.211 -5.023 -22.009 1.00 87.44 93 PHE A O 1
ATOM 707 N N . PRO A 1 94 ? 6.591 -6.506 -21.007 1.00 85.12 94 PRO A N 1
ATOM 708 C CA . PRO A 1 94 ? 5.575 -7.549 -20.857 1.00 85.12 94 PRO A CA 1
ATOM 709 C C . PRO A 1 94 ? 4.354 -7.022 -20.098 1.00 85.12 94 PRO A C 1
ATOM 711 O O . PRO A 1 94 ? 4.508 -6.251 -19.151 1.00 85.12 94 PRO A O 1
ATOM 714 N N . GLU A 1 95 ? 3.146 -7.377 -20.544 1.00 86.75 95 GLU A N 1
ATOM 715 C CA . GLU A 1 95 ? 1.879 -6.876 -19.974 1.00 86.75 95 GLU A CA 1
ATOM 716 C C . GLU A 1 95 ? 1.817 -5.339 -19.853 1.00 86.75 95 GLU A C 1
ATOM 718 O O . GLU A 1 95 ? 1.218 -4.774 -18.935 1.00 86.75 95 GLU A O 1
ATOM 723 N N . ARG A 1 96 ? 2.485 -4.631 -20.774 1.00 87.50 96 ARG A N 1
ATOM 724 C CA . ARG A 1 96 ? 2.662 -3.172 -20.739 1.00 87.50 96 ARG A CA 1
ATOM 725 C C . ARG A 1 96 ? 3.297 -2.667 -19.440 1.00 87.50 96 ARG A C 1
ATOM 727 O O . ARG A 1 96 ? 3.046 -1.529 -19.045 1.00 87.50 96 ARG A O 1
ATOM 734 N N . GLY A 1 97 ? 4.088 -3.494 -18.761 1.00 88.94 97 GLY A N 1
ATOM 735 C CA . GLY A 1 97 ? 4.790 -3.143 -17.532 1.00 88.94 97 GLY A CA 1
ATOM 736 C C . GLY A 1 97 ? 3.900 -3.068 -16.289 1.00 88.94 97 GLY A C 1
ATOM 737 O O . GLY A 1 97 ? 4.266 -2.366 -15.342 1.00 88.94 97 GLY A O 1
ATOM 738 N N . LYS A 1 98 ? 2.729 -3.729 -16.293 1.00 91.50 98 LYS A N 1
ATOM 739 C CA . LYS A 1 98 ? 1.834 -3.796 -15.127 1.00 91.50 98 LYS A CA 1
ATOM 740 C C . LYS A 1 98 ? 2.535 -4.555 -13.989 1.00 91.50 98 LYS A C 1
ATOM 742 O O . LYS A 1 98 ? 2.976 -5.682 -14.197 1.00 91.50 98 LYS A O 1
ATOM 747 N N . PRO A 1 99 ? 2.662 -3.974 -12.784 1.00 92.62 99 PRO A N 1
ATOM 748 C CA . PRO A 1 99 ? 3.199 -4.703 -11.646 1.00 92.62 99 PRO A CA 1
ATOM 749 C C . PRO A 1 99 ? 2.161 -5.717 -11.117 1.00 92.62 99 PRO A C 1
ATOM 751 O O . PRO A 1 99 ? 0.952 -5.508 -11.264 1.00 92.62 99 PRO A O 1
ATOM 754 N N . PRO A 1 100 ? 2.608 -6.796 -10.455 1.00 94.31 100 PRO A N 1
ATOM 755 C CA . PRO A 1 100 ? 1.729 -7.795 -9.859 1.00 94.31 100 PRO A CA 1
ATOM 756 C C . PRO A 1 100 ? 0.913 -7.205 -8.707 1.00 94.31 100 PRO A C 1
ATOM 758 O O . PRO A 1 100 ? 1.349 -6.270 -8.040 1.00 94.31 100 PRO A O 1
ATOM 761 N N . ALA A 1 101 ? -0.248 -7.791 -8.422 1.00 93.44 101 ALA A N 1
ATOM 762 C CA . ALA A 1 101 ? -1.106 -7.330 -7.336 1.00 93.44 101 ALA A CA 1
ATOM 763 C C . ALA A 1 101 ? -0.421 -7.413 -5.957 1.00 93.44 101 ALA A C 1
ATOM 765 O O . ALA A 1 101 ? 0.380 -8.311 -5.677 1.00 93.44 101 ALA A O 1
ATOM 766 N N . LEU A 1 102 ? -0.772 -6.477 -5.076 1.00 92.50 102 LEU A N 1
ATOM 767 C CA . LEU A 1 102 ? -0.378 -6.494 -3.670 1.00 92.50 102 LEU A CA 1
ATOM 768 C C . LEU A 1 102 ? -1.398 -7.293 -2.864 1.00 92.50 102 LEU A C 1
ATOM 770 O O . LEU A 1 102 ? -2.580 -6.958 -2.841 1.00 92.50 102 LEU A O 1
ATOM 774 N N . ASN A 1 103 ? -0.924 -8.317 -2.161 1.00 93.81 103 ASN A N 1
ATOM 775 C CA . ASN A 1 103 ? -1.749 -9.081 -1.234 1.00 93.81 103 ASN A CA 1
ATOM 776 C C . ASN A 1 103 ? -1.604 -8.494 0.162 1.00 93.81 103 ASN A C 1
ATOM 778 O O . ASN A 1 103 ? -0.523 -8.567 0.753 1.00 93.81 103 ASN A O 1
ATOM 782 N N . TRP A 1 104 ? -2.684 -7.918 0.669 1.00 94.62 104 TRP A N 1
ATOM 783 C CA . TRP A 1 104 ? -2.772 -7.326 1.990 1.00 94.62 104 TRP A CA 1
ATOM 784 C C . TRP A 1 104 ? -3.271 -8.344 3.006 1.00 94.62 104 TRP A C 1
ATOM 786 O O . TRP A 1 104 ? -4.192 -9.122 2.756 1.00 94.62 104 TRP A O 1
ATOM 796 N N . ARG A 1 105 ? -2.671 -8.299 4.188 1.00 96.62 105 ARG A N 1
ATOM 797 C CA . ARG A 1 105 ? -3.128 -8.981 5.390 1.00 96.62 105 ARG A CA 1
ATOM 798 C C . ARG A 1 105 ? -3.138 -7.967 6.517 1.00 96.62 105 ARG A C 1
ATOM 800 O O . ARG A 1 105 ? -2.078 -7.463 6.893 1.00 96.62 105 ARG A O 1
ATOM 807 N N . CYS A 1 106 ? -4.321 -7.702 7.046 1.00 94.19 106 CYS A N 1
ATOM 808 C CA . CYS A 1 106 ? -4.542 -6.736 8.106 1.00 94.19 106 CYS A CA 1
ATOM 809 C C . CYS A 1 106 ? -5.167 -7.416 9.318 1.00 94.19 106 CYS A C 1
ATOM 811 O O . CYS A 1 106 ? -6.022 -8.287 9.170 1.00 94.19 106 CYS A O 1
ATOM 813 N N . SER A 1 107 ? -4.725 -7.032 10.512 1.00 96.25 107 SER A N 1
ATOM 814 C CA . SER A 1 107 ? -5.241 -7.551 11.775 1.00 96.25 107 SER A CA 1
ATOM 815 C C . SER A 1 107 ? -5.659 -6.430 12.713 1.00 96.25 107 SER A C 1
ATOM 817 O O . SER A 1 107 ? -4.894 -5.485 12.921 1.00 96.25 107 SER A O 1
ATOM 819 N N . TYR A 1 108 ? -6.830 -6.575 13.320 1.00 95.25 108 TYR A N 1
ATOM 820 C CA . TYR A 1 108 ? -7.370 -5.649 14.307 1.00 95.25 108 TYR A CA 1
ATOM 821 C C . TYR A 1 108 ? -8.197 -6.429 15.329 1.00 95.25 108 TYR A C 1
ATOM 823 O O . TYR A 1 108 ? -9.047 -7.224 14.940 1.00 95.25 108 TYR A O 1
ATOM 831 N N . GLN A 1 109 ? -7.915 -6.247 16.624 1.00 93.38 109 GLN A N 1
ATOM 832 C CA . GLN A 1 109 ? -8.645 -6.900 17.727 1.00 93.38 109 GLN A CA 1
ATOM 833 C C . GLN A 1 109 ? -8.873 -8.417 17.522 1.00 93.38 109 GLN A C 1
ATOM 835 O O . GLN A 1 109 ? -9.964 -8.938 17.724 1.00 93.38 109 GLN A O 1
ATOM 840 N N . GLY A 1 110 ? -7.846 -9.139 17.060 1.00 90.62 110 GLY A N 1
ATOM 841 C CA . GLY A 1 110 ? -7.918 -10.586 16.810 1.00 90.62 110 GLY A CA 1
ATOM 842 C C . GLY A 1 110 ? -8.582 -10.998 15.487 1.00 90.62 110 GLY A C 1
ATOM 843 O O . GLY A 1 110 ? -8.388 -12.132 15.051 1.00 90.62 110 GLY A O 1
ATOM 844 N N . LYS A 1 111 ? -9.281 -10.093 14.790 1.00 92.06 111 LYS A N 1
ATOM 845 C CA . LYS A 1 111 ? -9.800 -10.334 13.437 1.00 92.06 111 LYS A CA 1
ATOM 846 C C . LYS A 1 111 ? -8.703 -10.155 12.396 1.00 92.06 111 LYS A C 1
ATOM 848 O O . LYS A 1 111 ? -7.877 -9.248 12.504 1.00 92.06 111 LYS A O 1
ATOM 853 N N . VAL A 1 112 ? -8.707 -11.003 11.367 1.00 93.94 112 VAL A N 1
ATOM 854 C CA . VAL A 1 112 ? -7.750 -10.947 10.256 1.00 93.94 112 VAL A CA 1
ATOM 855 C C . VAL A 1 112 ? -8.499 -10.878 8.935 1.00 93.94 112 VAL A C 1
ATOM 857 O O . VAL A 1 112 ? -9.259 -11.782 8.603 1.00 93.94 112 VAL A O 1
ATOM 860 N N . VAL A 1 113 ? -8.209 -9.840 8.159 1.00 90.31 113 VAL A N 1
ATOM 861 C CA . VAL A 1 113 ? -8.778 -9.601 6.832 1.00 90.31 113 VAL A CA 1
ATOM 862 C C . VAL A 1 113 ? -7.667 -9.717 5.798 1.00 90.31 113 VAL A C 1
ATOM 864 O O . VAL A 1 113 ? -6.540 -9.252 6.011 1.00 90.31 113 VAL A O 1
ATOM 867 N N . LYS A 1 114 ? -7.972 -10.370 4.677 1.00 91.69 114 LYS A N 1
ATOM 868 C CA . LYS A 1 114 ? -7.086 -10.479 3.519 1.00 91.69 114 LYS A CA 1
ATOM 869 C C . LYS A 1 114 ? -7.785 -9.868 2.316 1.00 91.69 114 LYS A C 1
ATOM 871 O O . LYS A 1 114 ? -8.949 -10.167 2.081 1.00 91.69 114 LYS A O 1
ATOM 876 N N . LEU A 1 115 ? -7.069 -9.044 1.566 1.00 92.25 115 LEU A N 1
ATOM 877 C CA . LEU A 1 115 ? -7.574 -8.420 0.346 1.00 92.25 115 LEU A CA 1
ATOM 878 C C . LEU A 1 115 ? -6.437 -8.265 -0.659 1.00 92.25 115 LEU A C 1
ATOM 880 O O . LEU A 1 115 ? -5.266 -8.210 -0.284 1.00 92.25 115 LEU A O 1
ATOM 884 N N . THR A 1 116 ? -6.780 -8.187 -1.935 1.00 90.50 116 THR A N 1
ATOM 885 C CA . THR A 1 116 ? -5.809 -8.056 -3.020 1.00 90.50 116 THR A CA 1
ATOM 886 C C . THR A 1 116 ? -6.080 -6.757 -3.759 1.00 90.50 116 THR A C 1
ATOM 888 O O . THR A 1 116 ? -7.207 -6.496 -4.165 1.00 90.50 116 THR A O 1
ATOM 891 N N . THR A 1 117 ? -5.048 -5.932 -3.924 1.00 88.88 117 THR A N 1
ATOM 892 C CA . THR A 1 117 ? -5.141 -4.660 -4.650 1.00 88.88 117 THR A CA 1
ATOM 893 C C . THR A 1 117 ? -4.313 -4.732 -5.917 1.00 88.88 117 THR A C 1
ATOM 895 O O . THR A 1 117 ? -3.086 -4.878 -5.860 1.00 88.88 117 THR A O 1
ATOM 898 N N . GLU A 1 118 ? -4.975 -4.603 -7.060 1.00 90.62 118 GLU A N 1
ATOM 899 C CA . GLU A 1 118 ? -4.302 -4.492 -8.347 1.00 90.62 118 GLU A CA 1
ATOM 900 C C . GLU A 1 118 ? -3.767 -3.080 -8.580 1.00 90.62 118 GLU A C 1
ATOM 902 O O . GLU A 1 118 ? -4.339 -2.094 -8.115 1.00 90.62 118 GLU A O 1
ATOM 907 N N . ALA A 1 119 ? -2.676 -2.975 -9.337 1.00 89.06 119 ALA A N 1
ATOM 908 C CA . ALA A 1 119 ? -2.253 -1.685 -9.851 1.00 89.06 119 ALA A CA 1
ATOM 909 C C . ALA A 1 119 ? -3.198 -1.217 -10.963 1.00 89.06 119 ALA A C 1
ATOM 911 O O . ALA A 1 119 ? -3.593 -1.993 -11.837 1.00 89.06 119 ALA A O 1
ATOM 912 N N . SER A 1 120 ? -3.517 0.072 -10.943 1.00 84.50 120 SER A N 1
ATOM 913 C CA . SER A 1 120 ? -4.399 0.720 -11.910 1.00 84.50 120 SER A CA 1
ATOM 914 C C . SER A 1 120 ? -3.619 1.739 -12.737 1.00 84.50 120 SER A C 1
ATOM 916 O O . SER A 1 120 ? -2.667 2.352 -12.250 1.00 84.50 120 SER A O 1
ATOM 918 N N . SER A 1 121 ? -3.988 1.875 -14.013 1.00 77.50 121 SER A N 1
ATOM 919 C CA . SER A 1 121 ? -3.492 2.959 -14.865 1.00 77.50 121 SER A CA 1
ATOM 920 C C . SER A 1 121 ? -4.493 4.099 -14.798 1.00 77.50 121 SER A C 1
ATOM 922 O O . SER A 1 121 ? -5.701 3.855 -14.816 1.00 77.50 121 SER A O 1
ATOM 924 N N . GLY A 1 122 ? -4.025 5.344 -14.802 1.00 62.22 122 GLY A N 1
ATOM 925 C CA . GLY A 1 122 ? -4.918 6.508 -14.757 1.00 62.22 122 GLY A CA 1
ATOM 926 C C . GLY A 1 122 ? -5.885 6.644 -15.950 1.00 62.22 122 GLY A C 1
ATOM 927 O O . GLY A 1 122 ? -6.617 7.625 -16.011 1.00 62.22 122 GLY A O 1
ATOM 928 N N . ARG A 1 123 ? -5.878 5.717 -16.929 1.00 47.94 123 ARG A N 1
ATOM 929 C CA . ARG A 1 123 ? -6.668 5.804 -18.171 1.00 47.94 123 ARG A CA 1
ATOM 930 C C . ARG A 1 123 ? -8.038 5.128 -18.099 1.00 47.94 123 ARG A C 1
ATOM 932 O O . ARG A 1 123 ? -8.840 5.322 -19.003 1.00 47.94 123 ARG A O 1
ATOM 939 N N . SER A 1 124 ? -8.328 4.350 -17.061 1.00 34.59 124 SER A N 1
ATOM 940 C CA . SER A 1 124 ? -9.670 3.805 -16.852 1.00 34.59 124 SER A CA 1
ATOM 941 C C . SER A 1 124 ? -9.808 3.316 -15.417 1.00 34.59 124 SER A C 1
ATOM 943 O O . SER A 1 124 ? -9.434 2.202 -15.070 1.00 34.59 124 SER A O 1
ATOM 945 N N . ASN A 1 125 ? -10.212 4.239 -14.558 1.00 33.09 125 ASN A N 1
ATOM 946 C CA . ASN A 1 125 ? -11.383 4.083 -13.714 1.00 33.09 125 ASN A CA 1
ATOM 947 C C . ASN A 1 125 ? -11.553 5.420 -13.002 1.00 33.09 125 ASN A C 1
ATOM 949 O O . ASN A 1 125 ? -10.863 5.730 -12.032 1.00 33.09 125 ASN A O 1
ATOM 953 N N . THR A 1 126 ? -12.515 6.209 -13.471 1.00 37.19 126 THR A N 1
ATOM 954 C CA . THR A 1 126 ? -13.401 6.920 -12.555 1.00 37.19 126 THR A CA 1
ATOM 955 C C . THR A 1 126 ? -13.960 5.867 -11.598 1.00 37.19 126 THR A C 1
ATOM 957 O O . THR A 1 126 ? -15.035 5.315 -11.805 1.00 37.19 126 THR A O 1
ATOM 960 N N . VAL A 1 127 ? -13.209 5.540 -10.545 1.00 33.31 127 VAL A N 1
ATOM 961 C CA . VAL A 1 127 ? -13.861 5.142 -9.309 1.00 33.31 127 VAL A CA 1
ATOM 962 C C . VAL A 1 127 ? -14.434 6.445 -8.792 1.00 33.31 127 VAL A C 1
ATOM 964 O O . VAL A 1 127 ? -13.759 7.231 -8.132 1.00 33.31 127 VAL A O 1
ATOM 967 N N . THR A 1 128 ? -15.678 6.710 -9.176 1.00 36.53 128 THR A N 1
ATOM 968 C CA . THR A 1 128 ? -16.525 7.633 -8.441 1.00 36.53 128 THR A CA 1
ATOM 969 C C . THR A 1 128 ? -16.745 6.998 -7.074 1.00 36.53 128 THR A C 1
ATOM 971 O O . THR A 1 128 ? -17.720 6.298 -6.837 1.00 36.53 128 THR A O 1
ATOM 974 N N . GLN A 1 129 ? -15.795 7.192 -6.174 1.00 34.28 129 GLN A N 1
ATOM 975 C CA . GLN A 1 129 ? -16.105 7.279 -4.765 1.00 34.28 129 GLN A CA 1
ATOM 976 C C . GLN A 1 129 ? -15.816 8.723 -4.408 1.00 34.28 129 GLN A C 1
ATOM 978 O O . GLN A 1 129 ? -14.701 9.206 -4.601 1.00 34.28 129 GLN A O 1
ATOM 983 N N . GLY A 1 130 ? -16.853 9.441 -3.980 1.00 37.19 130 GLY A N 1
ATOM 984 C CA . GLY A 1 130 ? -16.701 10.770 -3.413 1.00 37.19 130 GLY A CA 1
ATOM 985 C C . GLY A 1 130 ? -15.869 10.658 -2.144 1.00 37.19 130 GLY A C 1
ATOM 986 O O . GLY A 1 130 ? -16.417 10.531 -1.057 1.00 37.19 130 GLY A O 1
ATOM 987 N N . VAL A 1 131 ? -14.549 10.646 -2.287 1.00 41.88 131 VAL A N 1
ATOM 988 C CA . VAL A 1 131 ? -13.615 10.632 -1.170 1.00 41.88 131 VAL A CA 1
ATOM 989 C C . VAL A 1 131 ? -12.908 11.968 -1.200 1.00 41.88 131 VAL A C 1
ATOM 991 O O . VAL A 1 131 ? -12.178 12.296 -2.135 1.00 41.88 131 VAL A O 1
ATOM 994 N N . SER A 1 132 ? -13.178 12.771 -0.184 1.00 43.47 132 SER A N 1
ATOM 995 C CA . SER A 1 132 ? -12.420 13.976 0.075 1.00 43.47 132 SER A CA 1
ATOM 996 C C . SER A 1 132 ? -10.972 13.583 0.397 1.00 43.47 132 SER A C 1
ATOM 998 O O . SER A 1 132 ? -10.702 12.843 1.344 1.00 43.47 132 SER A O 1
ATOM 1000 N N . SER A 1 133 ? -10.011 14.043 -0.406 1.00 47.44 133 SER A N 1
ATOM 1001 C CA . SER A 1 133 ? -8.600 13.967 -0.035 1.00 47.44 133 SER A CA 1
ATOM 1002 C C . SER A 1 133 ? -8.301 15.089 0.950 1.00 47.44 133 SER A C 1
ATOM 1004 O O . SER A 1 133 ? -8.348 16.274 0.614 1.00 47.44 133 SER A O 1
ATOM 1006 N N . TYR A 1 134 ? -8.022 14.706 2.191 1.00 46.72 134 TYR A N 1
ATOM 1007 C CA . TYR A 1 134 ? -7.539 15.614 3.222 1.00 46.72 134 TYR A CA 1
ATOM 1008 C C . TYR A 1 134 ? -6.049 15.905 2.999 1.00 46.72 134 TYR A C 1
ATOM 1010 O O . TYR A 1 134 ? -5.230 14.982 3.004 1.00 46.72 134 TYR A O 1
ATOM 1018 N N . ASP A 1 135 ? -5.705 17.176 2.799 1.00 52.62 135 ASP A N 1
ATOM 1019 C CA . ASP A 1 135 ? -4.320 17.642 2.777 1.00 52.62 135 ASP A CA 1
ATOM 1020 C C . ASP A 1 135 ? -3.892 18.036 4.199 1.00 52.62 135 ASP A C 1
ATOM 1022 O O . ASP A 1 135 ? -4.326 19.048 4.753 1.00 52.62 135 ASP A O 1
ATOM 1026 N N . ALA A 1 136 ? -3.024 17.220 4.800 1.00 42.88 136 ALA A N 1
ATOM 1027 C CA . ALA A 1 136 ? -2.554 17.411 6.169 1.00 42.88 136 ALA A CA 1
ATOM 1028 C C . ALA A 1 136 ? -1.638 18.636 6.350 1.00 42.88 136 ALA A C 1
ATOM 1030 O O . ALA A 1 136 ? -1.442 19.062 7.485 1.00 42.88 136 ALA A O 1
ATOM 1031 N N . ALA A 1 137 ? -1.086 19.205 5.272 1.00 42.19 137 ALA A N 1
ATOM 1032 C CA . ALA A 1 137 ? -0.257 20.407 5.351 1.00 42.19 137 ALA A CA 1
ATOM 1033 C C . ALA A 1 137 ? -1.095 21.694 5.417 1.00 42.19 137 ALA A C 1
ATOM 1035 O O . ALA A 1 137 ? -0.656 22.685 5.996 1.00 42.19 137 ALA A O 1
ATOM 1036 N N . THR A 1 138 ? -2.296 21.681 4.835 1.00 45.59 138 THR A N 1
ATOM 1037 C CA . THR A 1 138 ? -3.162 22.864 4.703 1.00 45.59 138 THR A CA 1
ATOM 1038 C C . THR A 1 138 ? -4.464 22.760 5.500 1.00 45.59 138 THR A C 1
ATOM 1040 O O . THR A 1 138 ? -5.194 23.742 5.603 1.00 45.59 138 THR A O 1
ATOM 1043 N N . GLY A 1 139 ? -4.770 21.594 6.080 1.00 42.88 139 GLY A N 1
ATOM 1044 C CA . GLY A 1 139 ? -5.971 21.372 6.892 1.00 42.88 139 GLY A CA 1
ATOM 1045 C C . GLY A 1 139 ? -7.276 21.416 6.092 1.00 42.88 139 GLY A C 1
ATOM 1046 O O . GLY A 1 139 ? -8.349 21.553 6.677 1.00 42.88 139 GLY A O 1
ATOM 1047 N N . THR A 1 140 ? -7.203 21.320 4.761 1.00 39.97 140 THR A N 1
ATOM 1048 C CA . THR A 1 140 ? -8.366 21.444 3.876 1.00 39.97 140 THR A CA 1
ATOM 1049 C C . THR A 1 140 ? -8.791 20.100 3.295 1.00 39.97 140 THR A C 1
ATOM 1051 O O . THR A 1 140 ? -7.979 19.237 2.951 1.00 39.97 140 THR A O 1
ATOM 1054 N N . TYR A 1 141 ? -10.108 19.922 3.176 1.00 45.62 141 TYR A N 1
ATOM 1055 C CA . TYR A 1 141 ? -10.696 18.837 2.405 1.00 45.62 141 TYR A CA 1
ATOM 1056 C C . TYR A 1 141 ? -10.760 19.266 0.942 1.00 45.62 141 TYR A C 1
ATOM 1058 O O . TYR A 1 141 ? -11.557 20.125 0.573 1.00 45.62 141 TYR A O 1
ATOM 1066 N N . SER A 1 142 ? -9.941 18.645 0.100 1.00 45.06 142 SER A N 1
ATOM 1067 C CA . SER A 1 142 ? -10.121 18.730 -1.344 1.00 45.06 142 SER A CA 1
ATOM 1068 C C . SER A 1 142 ? -11.074 17.614 -1.760 1.00 45.06 142 SER A C 1
ATOM 1070 O O . SER A 1 142 ? -10.751 16.433 -1.676 1.00 45.06 142 SER A O 1
ATOM 1072 N N . GLN A 1 143 ? -12.291 17.961 -2.173 1.00 44.53 143 GLN A N 1
ATOM 1073 C CA . GLN A 1 143 ? -13.019 17.071 -3.070 1.00 44.53 143 GLN A CA 1
ATOM 1074 C C . GLN A 1 143 ? -12.309 17.196 -4.417 1.00 44.53 143 GLN A C 1
ATOM 1076 O O . GLN A 1 143 ? -12.286 18.307 -4.953 1.00 44.53 143 GLN A O 1
ATOM 1081 N N . PRO A 1 144 ? -11.687 16.137 -4.963 1.00 42.56 144 PRO A N 1
ATOM 1082 C CA . PRO A 1 144 ? -11.212 16.210 -6.329 1.00 42.56 144 PRO A CA 1
ATOM 1083 C C . PRO A 1 144 ? -12.451 16.385 -7.206 1.00 42.56 144 PRO A C 1
ATOM 1085 O O . PRO A 1 144 ? -13.179 15.432 -7.478 1.00 42.56 144 PRO A O 1
ATOM 1088 N N . THR A 1 145 ? -12.729 17.621 -7.624 1.00 37.09 145 THR A N 1
ATOM 1089 C CA . THR A 1 145 ? -13.580 17.859 -8.780 1.00 37.09 145 THR A CA 1
ATOM 1090 C C . THR A 1 145 ? -12.892 17.128 -9.916 1.00 37.09 145 THR A C 1
ATOM 1092 O O . THR A 1 145 ? -11.772 17.450 -10.312 1.00 37.09 145 THR A O 1
ATOM 1095 N N . SER A 1 146 ? -13.509 16.038 -10.357 1.00 38.91 146 SER A N 1
ATOM 1096 C CA . SER A 1 146 ? -13.010 15.221 -11.447 1.00 38.91 146 SER A CA 1
ATOM 1097 C C . SER A 1 146 ? -12.958 16.087 -12.699 1.00 38.91 146 SER A C 1
ATOM 1099 O O . SER A 1 146 ? -13.954 16.242 -13.403 1.00 38.91 146 SER A O 1
ATOM 1101 N N . ILE A 1 147 ? -11.795 16.675 -12.969 1.00 37.44 147 ILE A N 1
ATOM 1102 C CA . ILE A 1 147 ? -11.487 17.239 -14.272 1.00 37.44 147 ILE A CA 1
ATOM 1103 C C . ILE A 1 147 ? -11.320 16.029 -15.181 1.00 37.44 147 ILE A C 1
ATOM 1105 O O . ILE A 1 147 ? -10.286 15.359 -15.182 1.00 37.44 147 ILE A O 1
ATOM 1109 N N . VAL A 1 148 ? -12.373 15.717 -15.933 1.00 40.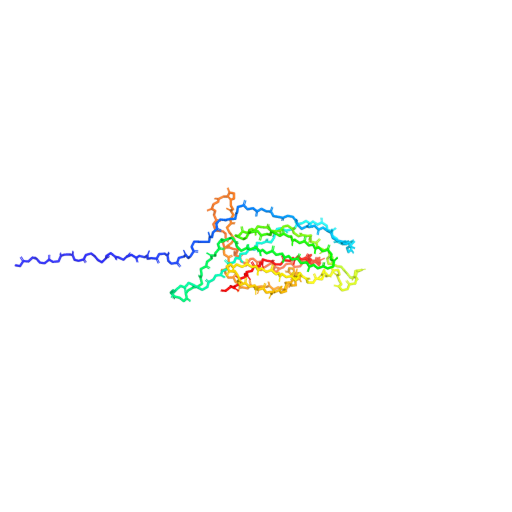41 148 VAL A N 1
ATOM 1110 C CA . VAL A 1 148 ? -12.260 14.825 -17.079 1.00 40.41 148 VAL A CA 1
ATOM 1111 C C . VAL A 1 148 ? -11.340 15.539 -18.064 1.00 40.41 148 VAL A C 1
ATOM 1113 O O . VAL A 1 148 ? -11.757 16.437 -18.789 1.00 40.41 148 VAL A O 1
ATOM 1116 N N . LEU A 1 149 ? -10.058 15.178 -18.053 1.00 37.25 149 LEU A N 1
ATOM 1117 C CA . LEU A 1 149 ? -9.085 15.617 -19.047 1.00 37.25 149 LEU A CA 1
ATOM 1118 C C . LEU A 1 149 ? -9.415 14.931 -20.382 1.00 37.25 149 LEU A C 1
ATOM 1120 O O . LEU A 1 149 ? -8.745 13.996 -20.819 1.00 37.25 149 LEU A O 1
ATOM 1124 N N . THR A 1 150 ? -10.471 15.396 -21.053 1.00 40.66 150 THR A N 1
ATOM 1125 C CA . THR A 1 150 ? -10.703 15.141 -22.476 1.00 40.66 150 THR A CA 1
ATOM 1126 C C . THR A 1 150 ? -9.689 15.951 -23.273 1.00 40.66 150 THR A C 1
ATOM 1128 O O . THR A 1 150 ? -9.974 17.041 -23.758 1.00 40.66 150 THR A O 1
ATOM 1131 N N . GLY A 1 151 ? -8.465 15.446 -23.381 1.00 33.72 151 GLY A N 1
ATOM 1132 C CA . GLY A 1 151 ? -7.425 16.148 -24.118 1.00 33.72 151 GLY A CA 1
ATOM 1133 C C . GLY A 1 151 ? -6.233 15.262 -24.404 1.00 33.72 151 GLY A C 1
ATOM 1134 O O . GLY A 1 151 ? -5.285 15.275 -23.637 1.00 33.72 151 GLY A O 1
ATOM 1135 N N . ARG A 1 152 ? -6.313 14.478 -25.488 1.00 38.22 152 ARG A N 1
ATOM 1136 C CA . ARG A 1 152 ? -5.224 14.057 -26.401 1.00 38.22 152 ARG A CA 1
ATOM 1137 C C . ARG A 1 152 ? -3.777 13.935 -25.857 1.00 38.22 152 ARG A C 1
ATOM 1139 O O . ARG A 1 152 ? -2.833 14.166 -26.605 1.00 38.22 152 ARG A O 1
ATOM 1146 N N . LEU A 1 153 ? -3.556 13.502 -24.617 1.00 42.88 153 LEU A N 1
ATOM 1147 C CA . LEU A 1 153 ? -2.225 13.139 -24.132 1.00 42.88 153 LEU A CA 1
ATOM 1148 C C . LEU A 1 153 ? -1.920 11.712 -24.587 1.00 42.88 153 LEU A C 1
ATOM 1150 O O . LEU A 1 153 ? -2.354 10.716 -24.007 1.00 42.88 153 LEU A O 1
ATOM 1154 N N . SER A 1 154 ? -1.201 11.647 -25.701 1.00 41.94 154 SER A N 1
ATOM 1155 C CA . SER A 1 154 ? -0.581 10.472 -26.307 1.00 41.94 154 SER A CA 1
ATOM 1156 C C . SER A 1 154 ? 0.550 9.890 -25.433 1.00 41.94 154 SER A C 1
ATOM 1158 O O . SER A 1 154 ? 1.675 9.707 -25.893 1.00 41.94 154 SER A O 1
ATOM 1160 N N . SER A 1 155 ? 0.285 9.591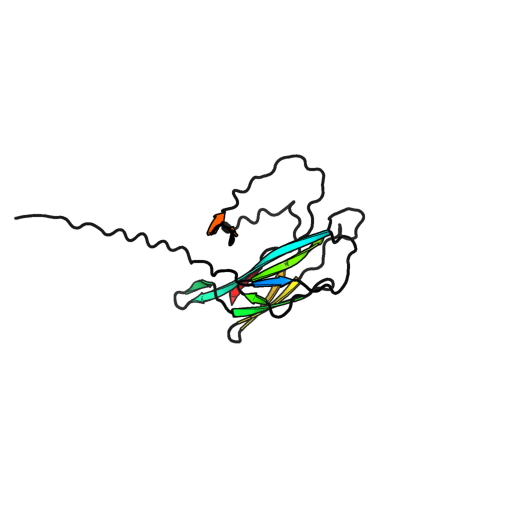 -24.163 1.00 44.91 155 SER A N 1
ATOM 1161 C CA . SER A 1 155 ? 1.254 8.931 -23.285 1.00 44.91 155 SER A CA 1
ATOM 1162 C C . SER A 1 155 ? 0.529 8.043 -22.282 1.00 44.91 155 SER A C 1
ATOM 1164 O O . SER A 1 155 ? -0.277 8.507 -21.479 1.00 44.91 155 SER A O 1
ATOM 1166 N N . THR A 1 156 ? 0.796 6.749 -22.376 1.00 61.06 156 THR A N 1
ATOM 1167 C CA . THR A 1 156 ? 0.438 5.694 -21.427 1.00 61.06 156 THR A CA 1
ATOM 1168 C C . THR A 1 156 ? 0.552 6.164 -19.971 1.00 61.06 156 THR A C 1
ATOM 1170 O O . THR A 1 156 ? 1.610 6.605 -19.523 1.00 61.06 156 THR A O 1
ATOM 1173 N N . LEU A 1 157 ? -0.555 6.113 -19.224 1.00 77.56 157 LEU A N 1
ATOM 1174 C CA . LEU A 1 157 ? -0.551 6.531 -17.824 1.00 77.56 157 LEU A CA 1
ATOM 1175 C C . LEU A 1 157 ? 0.143 5.449 -16.984 1.00 77.56 157 LEU A C 1
ATOM 1177 O O . LEU A 1 157 ? -0.104 4.260 -17.191 1.00 77.56 157 LEU A O 1
ATOM 1181 N N . PRO A 1 158 ? 1.024 5.841 -16.055 1.00 87.06 158 PRO A N 1
ATOM 1182 C CA . PRO A 1 158 ? 1.799 4.908 -15.248 1.00 87.06 158 PRO A CA 1
ATOM 1183 C C . PRO A 1 158 ? 0.888 4.024 -14.390 1.00 87.06 158 PRO A C 1
ATOM 1185 O O . PRO A 1 158 ? -0.214 4.425 -14.012 1.00 87.06 158 PRO A O 1
ATOM 1188 N N . TRP A 1 159 ? 1.375 2.836 -14.047 1.00 90.06 159 TRP A N 1
ATOM 1189 C CA . TRP A 1 159 ? 0.732 1.960 -13.078 1.00 90.06 159 TRP A CA 1
ATOM 1190 C C . TRP A 1 159 ? 1.080 2.389 -11.657 1.00 90.06 159 TRP A C 1
ATOM 1192 O O . TRP A 1 159 ? 2.258 2.563 -11.323 1.00 90.06 159 TRP A O 1
ATOM 1202 N N . SER A 1 160 ? 0.067 2.491 -10.803 1.00 89.31 160 SER A N 1
ATOM 1203 C CA . SER A 1 160 ? 0.240 2.679 -9.364 1.00 89.31 160 SER A CA 1
ATOM 1204 C C . SER A 1 160 ? -0.826 1.936 -8.564 1.00 89.31 160 SER A C 1
ATOM 1206 O O . SER A 1 160 ? -1.870 1.540 -9.091 1.00 89.31 160 SER A O 1
ATOM 1208 N N . TYR A 1 161 ? -0.536 1.690 -7.286 1.00 88.88 161 TYR A N 1
ATOM 1209 C CA . TYR A 1 161 ? -1.487 1.046 -6.385 1.00 88.88 161 TYR A CA 1
ATOM 1210 C C . TYR A 1 161 ? -2.481 2.073 -5.827 1.00 88.88 161 TYR A C 1
ATOM 1212 O O . TYR A 1 161 ? -2.069 3.187 -5.485 1.00 88.88 161 TYR A O 1
ATOM 1220 N N . PRO A 1 162 ? -3.773 1.715 -5.733 1.00 87.62 162 PRO A N 1
ATOM 1221 C CA . PRO A 1 162 ? -4.805 2.603 -5.219 1.00 87.62 162 PRO A CA 1
ATOM 1222 C C . PRO A 1 162 ? -4.710 2.762 -3.696 1.00 87.62 162 PRO A C 1
ATOM 1224 O O . PRO A 1 162 ? -3.946 2.073 -3.015 1.00 87.62 162 PRO A O 1
ATOM 1227 N N . ASN A 1 163 ? -5.538 3.658 -3.159 1.00 88.00 163 ASN A N 1
ATOM 1228 C CA . ASN A 1 163 ? -5.829 3.685 -1.728 1.00 88.00 163 ASN A CA 1
ATOM 1229 C C . ASN A 1 163 ? -6.489 2.368 -1.293 1.00 88.00 163 ASN A C 1
ATOM 1231 O O . ASN A 1 163 ? -7.135 1.687 -2.090 1.00 88.00 163 ASN A O 1
ATOM 1235 N N . VAL A 1 164 ? -6.318 2.020 -0.023 1.00 85.62 164 VAL A N 1
ATOM 1236 C CA . VAL A 1 164 ? -6.774 0.764 0.565 1.00 85.62 164 VAL A CA 1
ATOM 1237 C C . VAL A 1 164 ? -7.691 1.065 1.734 1.00 85.62 164 VAL A C 1
ATOM 1239 O O . VAL A 1 164 ? -7.309 1.757 2.678 1.00 85.62 164 VAL A O 1
ATOM 1242 N N . GLU A 1 165 ? -8.886 0.496 1.684 1.00 88.38 165 GLU A N 1
ATOM 1243 C CA . GLU A 1 165 ? -9.843 0.513 2.780 1.00 88.38 165 GLU A CA 1
ATOM 1244 C C . GLU A 1 165 ? -10.060 -0.923 3.248 1.00 88.38 165 GLU A C 1
ATOM 1246 O O . GLU A 1 165 ? -10.270 -1.828 2.441 1.00 88.38 165 GLU A O 1
ATOM 1251 N N . VAL A 1 166 ? -9.940 -1.138 4.554 1.00 86.06 166 VAL A N 1
ATOM 1252 C CA . VAL A 1 166 ? -10.066 -2.458 5.177 1.00 86.06 166 VAL A CA 1
ATOM 1253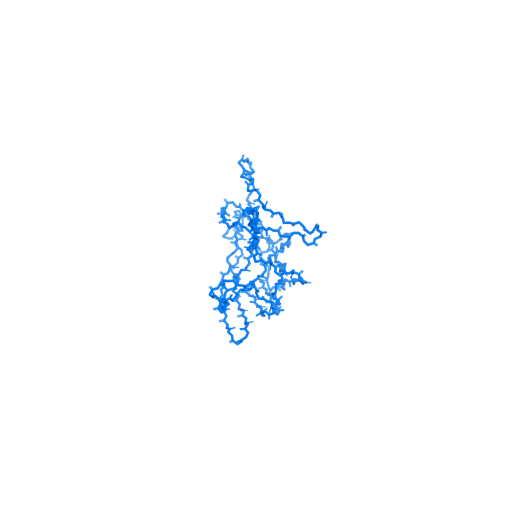 C C . VAL A 1 166 ? -11.272 -2.452 6.096 1.00 86.06 166 VAL A C 1
ATOM 1255 O O . VAL A 1 166 ? -11.354 -1.587 6.963 1.00 86.06 166 VAL A O 1
ATOM 1258 N N . GLU A 1 167 ? -12.170 -3.419 5.944 1.00 88.31 167 GLU A N 1
ATOM 1259 C CA . GLU A 1 167 ? -13.359 -3.571 6.789 1.00 88.31 167 GLU A CA 1
ATOM 1260 C C . GLU A 1 167 ? -13.212 -4.806 7.688 1.00 88.31 167 GLU A C 1
ATOM 1262 O O . GLU A 1 167 ? -12.921 -5.893 7.188 1.00 88.31 167 GLU A O 1
ATOM 1267 N N . PHE A 1 168 ? -13.365 -4.619 9.005 1.00 84.94 168 PHE A N 1
ATOM 1268 C CA . PHE A 1 168 ? -13.233 -5.642 10.054 1.00 84.94 168 PHE A CA 1
ATOM 1269 C C . PHE A 1 168 ? -14.565 -6.011 10.715 1.00 84.94 168 PHE A C 1
ATOM 1271 O O . PHE A 1 168 ? -15.396 -5.109 10.953 1.00 84.94 168 PHE A O 1
#

Secondary structure (DSSP, 8-state):
------------------PPP--EEEEPEES---S-EEEEEEEEEEEEEE-TTS-EEE-S--EEEEE-SSEEEEEEESSEEEEEEEE---TTSGGGGPPPPEEEEEEETTEEEEEEE--EETTS--------EEETTTTEEE--------S---S-PPEEPPPEEEE-

Foldseek 3Di:
DDDDDDDPPPPPPPPDQPADDADEEAEKDFQDDQPFWDAKDKAWEWEWEQDPVRDTHTDWFKFKWKDDNTIIDGGDTPRYIYIDTKGFQDPVGVVSGFGDWIWMWIDDPRDIDIDIWGWDFPPDDPPPDQDFDQDPVVRDTDRPPPPPPPDDPPGTGITDTHHHYHYD

Sequence (168 aa):
MMWKYLVPFLALSACGSTSLPVEKTFTASRRATLGNEYKTQPSLVRSYAVGEDGKRAEVKGAVCSASSTLVSVKNVTTPALVKTPMYLQAERFPERGKPPALNWRCSYQGKVVKLTTEASSGRSNTVTQGVSSYDAATGTYSQPTSIVLTGRLSSTLPWSYPNVEVEF

pLDDT: mean 74.88, std 21.66, range [33.09, 97.06]